Protein AF-A0A7X1IW11-F1 (afdb_monomer)

Secondary structure (DSSP, 8-state):
----EEEEEETTTTEEEEEETTEEEEEEEEEEEEE--EEEETTEEEE-TT---EEEEEEEE-

Mean predicted aligned error: 5.61 Å

Radius of gyration: 14.81 Å; Cα contacts (8 Å, |Δi|>4): 111; chains: 1; bounding box: 27×25×40 Å

Sequence (62 aa):
MISRIAIEYDSDAGTATVRIDNGSQQWDNAKLTVCDVTETRDGYLLPLKGQQRMLILTGVPT

pLDDT: mean 90.49, std 7.61, range [65.5, 98.19]

Foldseek 3Di:
DDWDWDWDADPVQCKIWIDIHPDIWIFHNKDWDWAFDFDQDPNDTHGDPDDDIDIDIDGHID

Structure (mmCIF, N/CA/C/O backbone):
data_AF-A0A7X1IW11-F1
#
_entry.id   AF-A0A7X1IW11-F1
#
loop_
_atom_site.group_PDB
_atom_site.id
_atom_site.type_symbol
_atom_site.label_atom_id
_atom_site.label_alt_id
_atom_site.label_comp_id
_atom_site.label_asym_id
_atom_site.label_entity_id
_atom_site.label_seq_id
_atom_site.pdbx_PDB_ins_code
_atom_site.Cartn_x
_atom_site.Cartn_y
_atom_site.Cartn_z
_atom_site.occupancy
_atom_site.B_iso_or_equiv
_atom_site.auth_seq_id
_atom_site.auth_comp_id
_atom_site.auth_asym_id
_atom_site.auth_atom_id
_atom_site.pdbx_PDB_model_num
ATOM 1 N N . MET A 1 1 ? -20.017 18.863 -1.756 1.00 74.50 1 MET A N 1
ATOM 2 C CA . MET A 1 1 ? -18.909 18.739 -2.727 1.00 74.50 1 MET A CA 1
ATOM 3 C C . MET A 1 1 ? -18.449 17.290 -2.689 1.00 74.50 1 MET A C 1
ATOM 5 O O . MET A 1 1 ? -18.343 16.766 -1.589 1.00 74.50 1 MET A O 1
ATOM 9 N N . ILE A 1 2 ? -18.303 16.619 -3.833 1.00 87.50 2 ILE A N 1
ATOM 10 C CA . ILE A 1 2 ? -17.831 15.225 -3.903 1.00 87.50 2 ILE A CA 1
ATOM 11 C C . ILE A 1 2 ? -16.383 15.274 -4.374 1.00 87.50 2 ILE A C 1
ATOM 13 O O . ILE A 1 2 ? -16.135 15.864 -5.423 1.00 87.50 2 ILE A O 1
ATOM 17 N N . SER A 1 3 ? -15.472 14.654 -3.629 1.00 83.75 3 SER A N 1
ATOM 18 C CA . SER A 1 3 ? -14.096 14.431 -4.079 1.00 83.75 3 SER A CA 1
ATOM 19 C C . SER A 1 3 ? -13.971 13.034 -4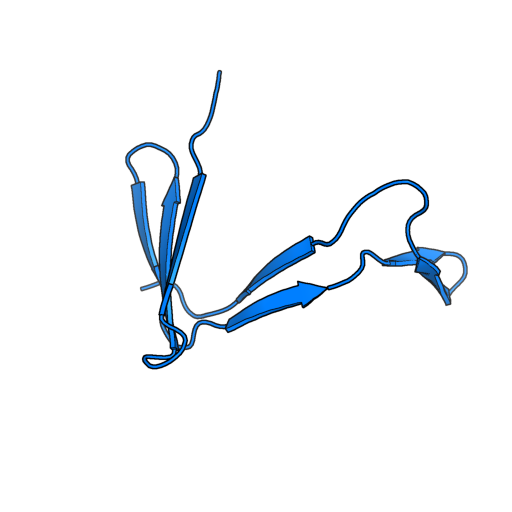.675 1.00 83.75 3 SER A C 1
ATOM 21 O O . SER A 1 3 ? -14.535 12.075 -4.140 1.00 83.75 3 SER A O 1
ATOM 23 N N . ARG A 1 4 ? -13.255 12.910 -5.793 1.00 91.06 4 ARG A N 1
ATOM 24 C CA . ARG A 1 4 ? -12.982 11.623 -6.446 1.00 91.06 4 ARG A CA 1
ATOM 25 C C . ARG A 1 4 ? -11.552 11.207 -6.152 1.00 91.06 4 ARG A C 1
ATOM 27 O O . ARG A 1 4 ? -10.623 11.910 -6.533 1.00 91.06 4 ARG A O 1
ATOM 34 N N . ILE A 1 5 ? -11.396 10.065 -5.489 1.00 92.88 5 ILE A N 1
ATOM 35 C CA . ILE A 1 5 ? -10.089 9.507 -5.138 1.00 92.88 5 ILE A CA 1
ATOM 36 C C . ILE A 1 5 ? -9.954 8.134 -5.794 1.00 92.88 5 ILE A C 1
ATOM 38 O O . ILE A 1 5 ? -10.851 7.301 -5.664 1.00 92.88 5 ILE A O 1
ATOM 42 N N . ALA A 1 6 ? -8.845 7.904 -6.492 1.00 94.25 6 ALA A N 1
ATOM 43 C CA . ALA A 1 6 ? -8.493 6.608 -7.065 1.00 94.25 6 ALA A CA 1
ATOM 44 C C . ALA A 1 6 ? -7.030 6.273 -6.757 1.00 94.25 6 ALA A C 1
ATOM 46 O O . ALA A 1 6 ? -6.171 7.154 -6.788 1.00 94.25 6 ALA A O 1
ATOM 47 N N . ILE A 1 7 ? -6.766 4.998 -6.473 1.00 95.44 7 ILE A N 1
ATOM 48 C CA . ILE A 1 7 ? -5.420 4.452 -6.293 1.00 95.44 7 ILE A CA 1
ATOM 49 C C . ILE A 1 7 ? -5.263 3.322 -7.305 1.00 95.44 7 ILE A C 1
ATOM 51 O O . ILE A 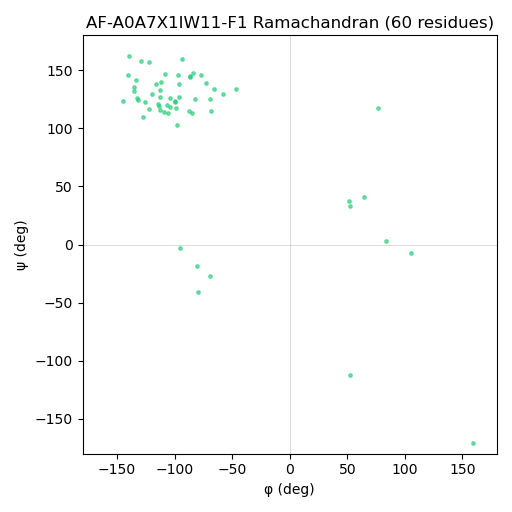1 7 ? -5.982 2.326 -7.234 1.00 95.44 7 ILE A O 1
ATOM 55 N N . GLU A 1 8 ? -4.331 3.480 -8.235 1.00 96.94 8 GLU A 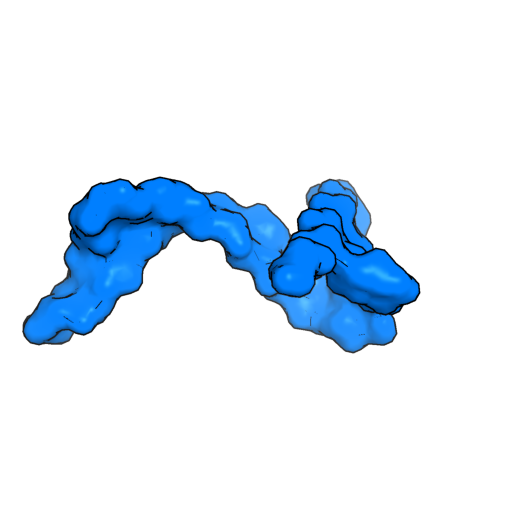N 1
ATOM 56 C CA . GLU A 1 8 ? -3.853 2.393 -9.090 1.00 96.94 8 GLU A CA 1
ATOM 57 C C . GLU A 1 8 ? -2.545 1.888 -8.495 1.00 96.94 8 GLU A C 1
ATOM 59 O O . GLU A 1 8 ? -1.601 2.661 -8.365 1.00 96.94 8 GLU A O 1
ATOM 64 N N . TYR A 1 9 ? -2.511 0.623 -8.076 1.00 97.19 9 TYR A N 1
ATOM 65 C CA . TYR A 1 9 ? -1.343 0.007 -7.452 1.00 97.19 9 TYR A CA 1
ATOM 66 C C . TYR A 1 9 ? -0.796 -1.097 -8.350 1.00 97.19 9 TYR A C 1
ATOM 68 O O . TYR A 1 9 ? -1.509 -2.056 -8.650 1.00 97.19 9 TYR A O 1
ATOM 76 N N . ASP A 1 10 ? 0.464 -0.956 -8.749 1.00 97.25 10 ASP A N 1
ATOM 77 C CA . ASP A 1 10 ? 1.230 -1.983 -9.442 1.00 97.25 10 ASP A CA 1
ATOM 78 C C . ASP A 1 10 ? 2.100 -2.709 -8.409 1.00 97.25 10 ASP A C 1
ATOM 80 O O . ASP A 1 10 ? 3.115 -2.185 -7.934 1.00 97.25 10 ASP A O 1
ATOM 84 N N . SER A 1 11 ? 1.667 -3.911 -8.023 1.00 95.56 11 SER A N 1
ATOM 85 C CA . SER A 1 11 ? 2.374 -4.732 -7.039 1.00 95.56 11 SER A CA 1
ATOM 86 C C . SER A 1 11 ? 3.701 -5.274 -7.550 1.00 95.56 11 SER A C 1
ATOM 88 O O . SER A 1 11 ? 4.594 -5.520 -6.741 1.00 95.56 11 SER A O 1
ATOM 90 N N . ASP A 1 12 ? 3.831 -5.458 -8.863 1.00 97.19 12 ASP A N 1
ATOM 91 C CA . ASP A 1 12 ? 5.022 -6.041 -9.473 1.00 97.19 12 ASP A CA 1
ATOM 92 C C . ASP A 1 12 ? 6.121 -4.981 -9.593 1.00 97.19 12 ASP A C 1
ATOM 94 O O . ASP A 1 12 ? 7.283 -5.245 -9.281 1.00 97.19 12 ASP A O 1
ATOM 98 N N . ALA A 1 13 ? 5.748 -3.755 -9.971 1.00 96.81 13 ALA A N 1
ATOM 99 C CA . ALA A 1 13 ? 6.659 -2.616 -10.026 1.00 96.81 13 ALA A CA 1
ATOM 100 C C . ALA A 1 13 ? 6.904 -1.964 -8.655 1.00 96.81 13 ALA A C 1
ATOM 102 O O . ALA A 1 13 ? 7.869 -1.218 -8.494 1.00 96.81 13 ALA A O 1
ATOM 103 N N . GLY A 1 14 ? 6.035 -2.201 -7.667 1.00 96.88 14 GLY A N 1
ATOM 104 C CA . GLY A 1 14 ? 6.097 -1.509 -6.381 1.00 96.88 14 GLY A CA 1
ATOM 105 C C . GLY A 1 14 ? 5.846 -0.007 -6.527 1.00 96.88 14 GLY A C 1
ATOM 106 O O . GLY A 1 14 ? 6.534 0.797 -5.898 1.00 96.88 14 GLY A O 1
ATOM 107 N N . THR A 1 15 ? 4.882 0.378 -7.367 1.00 98.19 15 THR A N 1
ATOM 108 C CA . THR A 1 15 ? 4.510 1.783 -7.602 1.00 98.19 15 THR A CA 1
ATOM 109 C C . THR A 1 15 ? 3.005 1.990 -7.464 1.00 98.19 15 THR A C 1
ATOM 111 O O . THR A 1 15 ? 2.220 1.044 -7.557 1.00 98.19 15 THR A O 1
ATOM 114 N N . ALA A 1 16 ? 2.582 3.227 -7.208 1.00 98.19 16 ALA A N 1
ATOM 115 C CA . ALA A 1 16 ? 1.172 3.588 -7.213 1.00 98.19 16 ALA A CA 1
ATOM 116 C C . ALA A 1 16 ? 0.936 4.962 -7.840 1.00 98.19 16 ALA A C 1
ATOM 118 O O . ALA A 1 16 ? 1.720 5.884 -7.640 1.00 98.19 16 ALA A O 1
ATOM 119 N N . THR A 1 17 ? -0.189 5.129 -8.526 1.00 97.88 17 THR A N 1
ATOM 120 C CA . THR A 1 17 ? -0.692 6.445 -8.924 1.00 97.88 17 THR A CA 1
ATOM 121 C C . THR A 1 17 ? -1.889 6.804 -8.053 1.00 97.88 17 THR A C 1
ATOM 123 O O . THR A 1 17 ? -2.912 6.114 -8.064 1.00 97.88 17 THR A O 1
ATOM 126 N N . VAL A 1 18 ? -1.784 7.908 -7.314 1.00 96.12 18 VAL A N 1
ATOM 127 C CA . VAL A 1 18 ? -2.882 8.477 -6.527 1.00 96.12 18 VAL A CA 1
ATOM 128 C C . VAL A 1 18 ? -3.497 9.625 -7.309 1.00 96.12 18 VAL A C 1
ATOM 130 O O . VAL A 1 18 ? -2.809 10.581 -7.666 1.00 96.12 18 VAL A O 1
ATOM 133 N N . ARG A 1 19 ? -4.805 9.552 -7.556 1.00 95.88 19 ARG A N 1
ATOM 134 C CA . ARG A 1 19 ? -5.571 10.629 -8.188 1.00 95.88 19 ARG A CA 1
ATOM 135 C C . ARG A 1 19 ? -6.545 11.220 -7.187 1.00 95.88 19 ARG A C 1
ATOM 137 O O . ARG A 1 19 ? -7.315 10.475 -6.585 1.00 95.88 19 ARG A O 1
ATOM 144 N N . ILE A 1 20 ? -6.504 12.539 -7.024 1.00 92.88 20 ILE A N 1
ATOM 145 C CA . ILE A 1 20 ? -7.439 13.307 -6.196 1.00 92.88 20 ILE A CA 1
ATOM 146 C C . ILE A 1 20 ? -7.995 14.423 -7.072 1.00 92.88 20 ILE A C 1
ATOM 148 O O . ILE A 1 20 ? -7.279 15.353 -7.443 1.00 92.88 20 ILE A O 1
ATOM 152 N N . ASP A 1 21 ? -9.273 14.309 -7.419 1.00 90.06 21 ASP A N 1
ATOM 153 C CA . ASP A 1 21 ? -9.960 15.184 -8.365 1.00 90.06 21 ASP A CA 1
ATOM 154 C C . ASP A 1 21 ? -9.198 15.285 -9.702 1.00 90.06 21 ASP A C 1
ATOM 156 O O . ASP A 1 21 ? -9.117 14.299 -10.433 1.00 90.06 21 ASP A O 1
ATOM 160 N N . ASN A 1 22 ? -8.632 16.453 -10.022 1.00 88.12 22 ASN A N 1
ATOM 161 C CA . ASN A 1 22 ? -7.854 16.673 -11.249 1.00 88.12 22 ASN A CA 1
ATOM 162 C C . ASN A 1 22 ? -6.338 16.494 -11.043 1.00 88.12 22 ASN A C 1
ATOM 164 O O . ASN A 1 22 ? -5.571 16.632 -11.995 1.00 88.12 22 ASN A O 1
ATOM 168 N N . GLY A 1 23 ? -5.896 16.239 -9.809 1.00 91.88 23 GLY A N 1
ATOM 169 C CA . GLY A 1 23 ? -4.501 15.987 -9.472 1.00 91.88 23 GLY A CA 1
ATOM 170 C C . GLY A 1 23 ? -4.141 14.513 -9.626 1.00 91.88 23 GLY A C 1
ATOM 171 O O . GLY A 1 23 ? -4.950 13.630 -9.339 1.00 91.88 23 GLY A O 1
ATOM 172 N N . SER A 1 24 ? -2.908 14.251 -10.047 1.00 94.81 24 SER A N 1
ATOM 173 C CA . SER A 1 24 ? -2.321 12.9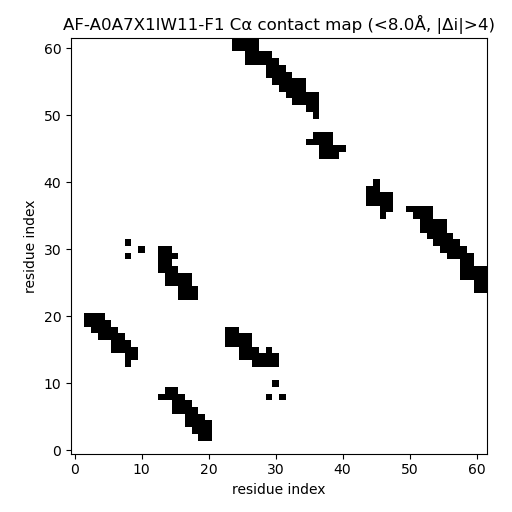14 -10.102 1.00 94.81 24 SER A CA 1
ATOM 174 C C . SER A 1 24 ? -0.904 12.975 -9.550 1.00 94.81 24 SER A C 1
ATOM 176 O O . SER A 1 24 ? -0.155 13.882 -9.907 1.00 94.81 24 SER A O 1
ATOM 178 N N . GLN A 1 25 ? -0.539 12.015 -8.706 1.00 96.31 25 GLN A N 1
ATOM 179 C CA . GLN A 1 25 ? 0.798 11.888 -8.135 1.00 96.31 25 GLN A CA 1
ATOM 180 C C . GLN A 1 25 ? 1.257 10.435 -8.192 1.00 96.31 25 GLN A C 1
ATOM 182 O O . GLN A 1 25 ? 0.516 9.531 -7.801 1.00 96.31 25 GLN A O 1
ATOM 187 N N . GLN A 1 26 ? 2.478 10.226 -8.671 1.00 97.38 26 GLN A N 1
ATOM 188 C CA . GLN A 1 26 ? 3.125 8.921 -8.674 1.00 97.38 26 GLN A CA 1
ATOM 189 C C . GLN A 1 26 ? 3.831 8.704 -7.333 1.00 97.38 26 GLN A C 1
ATOM 191 O O . GLN A 1 26 ? 4.310 9.645 -6.701 1.00 97.38 26 GLN A O 1
ATOM 196 N N . TRP A 1 27 ? 3.817 7.465 -6.866 1.00 97.81 27 TRP A N 1
ATOM 197 C CA . TRP A 1 27 ? 4.455 7.024 -5.640 1.00 97.81 27 TRP A CA 1
ATOM 198 C C . TRP A 1 27 ? 5.368 5.851 -5.972 1.00 97.81 27 TRP A C 1
ATOM 200 O O . TRP A 1 27 ? 4.902 4.823 -6.470 1.00 97.81 27 TRP A O 1
ATOM 210 N N . ASP A 1 28 ? 6.645 5.997 -5.643 1.00 97.75 28 ASP A N 1
ATOM 211 C CA . ASP A 1 28 ? 7.645 4.940 -5.747 1.00 97.75 28 ASP A CA 1
ATOM 212 C C . ASP A 1 28 ? 7.781 4.189 -4.421 1.00 97.75 28 AS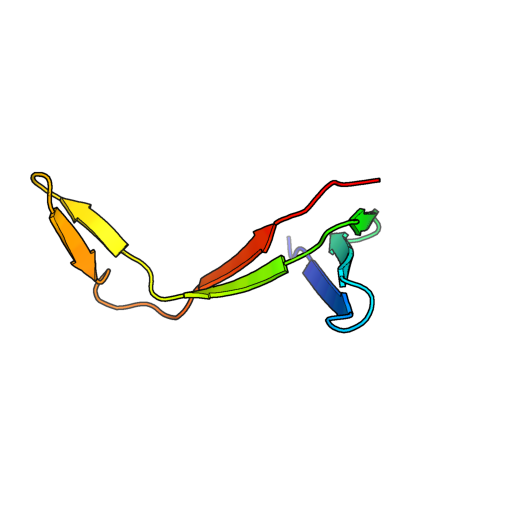P A C 1
ATOM 214 O O . ASP A 1 28 ? 7.424 4.693 -3.348 1.00 97.75 28 ASP A O 1
ATOM 218 N N . ASN A 1 29 ? 8.324 2.969 -4.480 1.00 97.31 29 ASN A N 1
ATOM 219 C CA . ASN A 1 29 ? 8.431 2.063 -3.330 1.00 97.31 29 ASN A CA 1
ATOM 220 C C . ASN A 1 29 ? 7.083 1.884 -2.607 1.00 97.31 29 ASN A C 1
ATOM 222 O O . ASN A 1 29 ? 7.014 1.825 -1.374 1.00 97.31 29 ASN A O 1
ATOM 226 N N . ALA A 1 30 ? 6.007 1.845 -3.390 1.00 97.44 30 ALA A N 1
ATOM 227 C CA . ALA A 1 30 ? 4.645 1.827 -2.911 1.00 97.44 30 ALA A CA 1
ATOM 228 C C . ALA A 1 30 ? 4.279 0.472 -2.296 1.00 97.44 30 ALA A C 1
ATOM 230 O O . ALA A 1 30 ? 4.590 -0.599 -2.829 1.00 97.44 30 ALA A O 1
ATOM 231 N N . LYS A 1 31 ? 3.549 0.520 -1.182 1.00 96.75 31 LYS A N 1
ATOM 232 C CA . LYS A 1 31 ? 2.949 -0.645 -0.527 1.00 96.75 31 LYS A CA 1
ATOM 233 C C . LYS A 1 31 ? 1.497 -0.356 -0.199 1.00 96.75 31 LYS A C 1
ATOM 235 O O . LYS A 1 31 ? 1.204 0.596 0.523 1.00 96.75 31 LYS A O 1
ATOM 240 N N . LEU A 1 32 ? 0.602 -1.210 -0.687 1.00 94.94 32 LEU A N 1
ATOM 241 C CA . LEU A 1 32 ? -0.823 -1.136 -0.394 1.00 94.94 32 LEU A CA 1
ATOM 242 C C . LEU A 1 32 ? -1.208 -2.246 0.589 1.00 94.94 32 LEU A C 1
ATOM 244 O O . LEU A 1 32 ? -1.132 -3.429 0.271 1.00 94.94 32 LEU A O 1
ATOM 248 N N . THR A 1 33 ? -1.602 -1.864 1.801 1.00 93.06 33 THR A N 1
ATOM 249 C CA . THR A 1 33 ? -1.928 -2.795 2.888 1.00 93.06 33 THR A CA 1
ATOM 250 C C . THR A 1 33 ? -3.410 -2.736 3.214 1.00 93.06 33 THR A C 1
ATOM 252 O O . THR A 1 33 ? -3.954 -1.652 3.407 1.00 93.06 33 THR A O 1
ATOM 255 N N . VAL A 1 34 ? -4.049 -3.900 3.331 1.00 88.62 34 VAL A N 1
ATOM 256 C CA . VAL A 1 34 ? -5.390 -4.022 3.912 1.00 88.62 34 VAL A CA 1
ATOM 257 C C . VAL A 1 34 ? -5.243 -4.498 5.353 1.00 88.62 34 VAL A C 1
ATOM 259 O O . VAL A 1 34 ? -4.653 -5.552 5.582 1.00 88.62 34 VAL A O 1
ATOM 262 N N . CYS A 1 35 ? -5.760 -3.748 6.323 1.00 85.19 35 CYS A N 1
ATOM 263 C CA . CYS A 1 35 ? -5.654 -4.100 7.740 1.00 85.19 35 CYS A CA 1
ATOM 264 C C . CYS 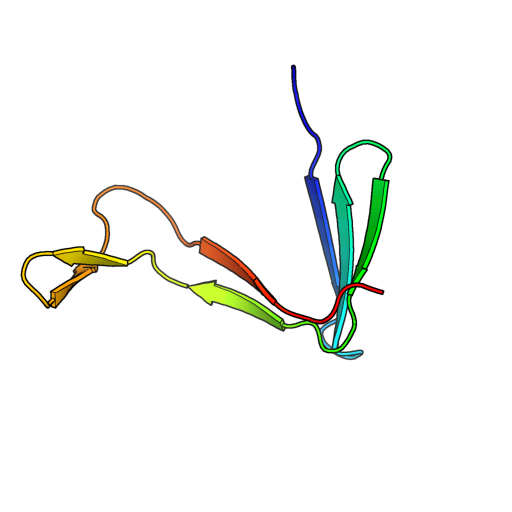A 1 35 ? -6.939 -3.817 8.521 1.00 85.19 35 CYS A C 1
ATOM 266 O O . CYS A 1 35 ? -7.808 -3.063 8.080 1.00 85.19 35 CYS A O 1
ATOM 268 N N . ASP A 1 36 ? -7.058 -4.434 9.693 1.00 85.06 36 ASP A N 1
ATOM 269 C CA . ASP A 1 36 ? -8.128 -4.123 10.636 1.00 85.06 36 ASP A CA 1
ATOM 270 C C . ASP A 1 36 ? -7.830 -2.821 11.386 1.00 85.06 36 ASP A C 1
ATOM 272 O O . ASP A 1 36 ? -6.677 -2.495 11.680 1.00 85.06 36 ASP A O 1
ATOM 276 N N . VAL A 1 37 ? -8.886 -2.070 11.701 1.00 83.50 37 VAL A N 1
ATOM 277 C CA . VAL A 1 37 ? -8.771 -0.835 12.482 1.00 83.50 37 VAL A CA 1
ATOM 278 C C . VAL A 1 37 ? -8.717 -1.175 13.957 1.00 83.50 37 VAL A C 1
ATOM 280 O O . VAL A 1 37 ? -9.625 -1.810 14.497 1.00 83.50 37 VAL A O 1
ATOM 283 N N . THR A 1 38 ? -7.671 -0.699 14.618 1.00 84.81 38 THR A N 1
ATOM 284 C CA . THR A 1 38 ? -7.533 -0.789 16.068 1.00 84.81 38 THR A CA 1
ATOM 285 C C . THR A 1 38 ? -7.525 0.600 16.684 1.00 84.81 38 THR A C 1
ATOM 287 O O . THR A 1 38 ? -6.856 1.497 16.172 1.00 84.81 38 THR A O 1
ATOM 290 N N . GLU A 1 39 ? -8.218 0.768 17.803 1.00 85.00 39 GLU A N 1
ATOM 291 C CA . GLU A 1 39 ? -8.063 1.924 18.682 1.00 85.00 39 GLU A CA 1
ATOM 292 C C . GLU A 1 39 ? -7.117 1.589 19.836 1.00 85.00 39 GLU A C 1
ATOM 294 O O . GLU A 1 39 ? -7.108 0.464 20.340 1.00 85.00 39 GLU A O 1
ATOM 299 N N . THR A 1 40 ? -6.337 2.576 20.278 1.00 89.81 40 THR A N 1
ATOM 300 C CA . THR A 1 40 ? -5.594 2.465 21.535 1.00 89.81 40 THR A CA 1
ATOM 301 C C . THR A 1 40 ? -6.493 2.934 22.670 1.00 89.81 40 THR A C 1
ATOM 303 O O . THR A 1 40 ? -6.832 4.116 22.739 1.00 89.81 40 THR A O 1
ATOM 306 N N . ARG A 1 41 ? -6.848 2.030 23.584 1.00 90.19 41 ARG A N 1
ATOM 307 C CA . ARG A 1 41 ? -7.621 2.347 24.790 1.00 90.19 41 ARG A CA 1
ATOM 308 C C . ARG A 1 41 ? -6.971 1.709 26.006 1.00 90.19 41 ARG A C 1
ATOM 310 O O . ARG A 1 41 ? -6.697 0.513 26.002 1.00 90.19 41 ARG A O 1
ATOM 317 N N . ASP A 1 42 ? -6.693 2.520 27.023 1.00 92.62 42 ASP A N 1
ATOM 318 C CA . ASP A 1 42 ? -6.068 2.088 28.282 1.00 92.62 42 ASP A CA 1
ATOM 319 C C . ASP A 1 42 ? -4.760 1.287 28.098 1.00 92.62 42 ASP A C 1
ATOM 321 O 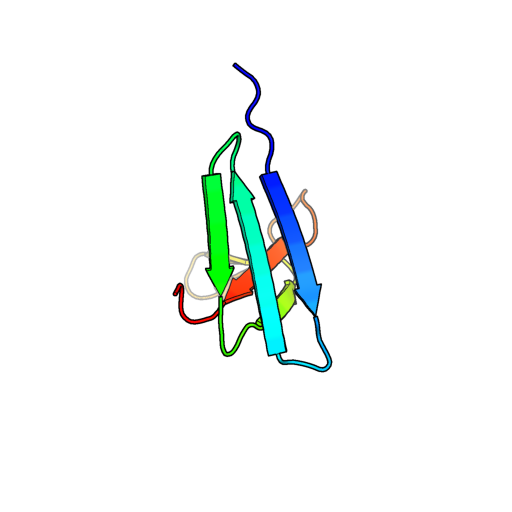O . ASP A 1 42 ? -4.460 0.374 28.861 1.00 92.62 42 ASP A O 1
ATOM 325 N N . GLY A 1 43 ? -3.977 1.607 27.059 1.00 92.81 43 GLY A N 1
ATOM 326 C CA . GLY A 1 43 ? -2.720 0.916 26.740 1.00 92.81 43 GLY A CA 1
ATOM 327 C C . GLY A 1 43 ? -2.867 -0.375 25.924 1.00 92.81 43 GLY A C 1
AT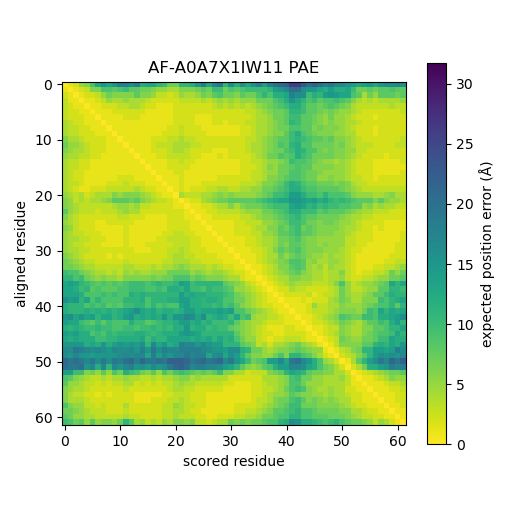OM 328 O O . GLY A 1 43 ? -1.859 -1.010 25.621 1.00 92.81 43 GLY A O 1
ATOM 329 N N . TYR A 1 44 ? -4.084 -0.745 25.521 1.00 89.38 44 TYR A N 1
ATOM 330 C CA . TYR A 1 44 ? -4.359 -1.906 24.675 1.00 89.38 44 TYR A CA 1
ATOM 331 C C . TYR A 1 44 ? -4.774 -1.488 23.266 1.00 89.38 44 TYR A C 1
ATOM 333 O O . TYR A 1 44 ? -5.465 -0.485 23.090 1.00 89.38 44 TYR A O 1
ATOM 341 N N . LEU A 1 45 ? -4.399 -2.297 22.272 1.00 87.81 45 LEU A N 1
ATOM 342 C CA . LEU A 1 45 ? -4.961 -2.222 20.925 1.00 87.81 45 LEU A CA 1
ATOM 343 C C . LEU A 1 45 ? -6.247 -3.045 20.888 1.00 87.81 45 LEU A C 1
ATOM 345 O O . LEU A 1 45 ? -6.214 -4.268 21.033 1.00 87.81 45 LEU A O 1
ATOM 349 N N . LEU A 1 46 ? -7.381 -2.375 20.716 1.00 86.12 46 LEU A N 1
ATOM 350 C CA . LEU A 1 46 ? -8.696 -3.003 20.650 1.00 86.12 46 LEU A CA 1
ATOM 351 C C . LEU A 1 46 ? -9.266 -2.864 19.235 1.00 86.12 46 LEU A C 1
ATOM 353 O O . LEU A 1 46 ? -9.136 -1.792 18.645 1.00 86.12 46 LEU A O 1
ATOM 357 N N . PRO A 1 47 ? -9.925 -3.896 18.680 1.00 81.94 47 PRO A N 1
ATOM 358 C CA . PRO A 1 47 ? -10.641 -3.757 17.417 1.00 81.94 47 PRO A CA 1
ATOM 359 C C . PRO A 1 47 ? -11.710 -2.665 17.521 1.00 81.94 47 PRO A C 1
ATOM 361 O O . PRO A 1 47 ? -12.535 -2.689 18.442 1.00 81.94 47 PRO A O 1
ATOM 364 N N . LEU A 1 48 ? -11.726 -1.732 16.568 1.00 81.88 48 LEU A N 1
ATOM 365 C CA . LEU A 1 48 ? -12.744 -0.689 16.520 1.00 81.88 48 LEU A CA 1
ATOM 366 C C . LEU A 1 48 ? -14.100 -1.331 16.180 1.00 81.88 48 LEU A C 1
ATOM 368 O O . LEU A 1 48 ? -14.294 -1.900 15.104 1.00 81.88 48 LEU A O 1
ATOM 372 N N . LYS A 1 49 ? -15.056 -1.288 17.113 1.00 73.25 49 LYS A N 1
ATOM 373 C CA . LYS A 1 49 ? -16.372 -1.907 16.897 1.00 73.25 49 LYS A CA 1
ATOM 374 C C . LYS A 1 49 ? -17.164 -1.133 15.838 1.00 73.25 49 LYS A C 1
ATOM 376 O O . LYS A 1 49 ? -17.434 0.048 16.013 1.00 73.25 49 LYS A O 1
ATOM 381 N N . GLY A 1 50 ? -17.622 -1.828 14.794 1.00 72.88 50 GLY A N 1
ATOM 382 C CA . GLY A 1 50 ? -18.628 -1.316 13.851 1.00 72.88 50 GLY A CA 1
ATOM 383 C C . GLY A 1 50 ? -18.135 -0.877 12.463 1.00 72.88 50 GLY A C 1
ATOM 384 O O . GLY A 1 50 ? -18.982 -0.643 11.607 1.00 72.88 50 GLY A O 1
ATOM 385 N N . GLN A 1 51 ? -16.829 -0.823 12.181 1.00 65.50 51 GLN A N 1
ATOM 386 C CA . GLN A 1 51 ? -16.275 -0.583 10.830 1.00 65.50 51 GLN A CA 1
ATOM 387 C C . GLN A 1 51 ? -14.980 -1.395 10.641 1.00 65.50 51 GLN A C 1
ATOM 389 O O . GLN A 1 51 ? -14.188 -1.497 11.568 1.00 65.50 51 GLN A O 1
ATOM 394 N N . GLN A 1 52 ? -14.879 -2.251 9.615 1.00 69.75 52 GLN A N 1
ATOM 395 C CA . GLN A 1 52 ? -14.488 -2.055 8.200 1.00 69.75 52 GLN A CA 1
ATOM 396 C C . GLN A 1 52 ? -12.973 -1.893 7.989 1.00 69.75 52 GLN A C 1
ATOM 398 O O . GLN A 1 52 ? -12.358 -0.957 8.480 1.00 69.75 52 GLN A O 1
ATOM 403 N N . ARG A 1 53 ? -12.404 -2.849 7.235 1.00 78.38 53 ARG A N 1
ATOM 404 C CA . ARG A 1 53 ? -10.992 -2.921 6.831 1.00 78.38 53 ARG A CA 1
ATOM 405 C C . ARG A 1 53 ? -10.493 -1.572 6.302 1.00 78.38 53 ARG A C 1
ATOM 407 O O . ARG A 1 53 ? -11.145 -0.966 5.455 1.00 78.38 53 ARG A O 1
ATOM 414 N N . MET A 1 54 ? -9.317 -1.151 6.751 1.00 85.12 54 MET A N 1
ATOM 415 C CA . MET A 1 54 ? -8.578 -0.021 6.196 1.00 85.12 54 MET A CA 1
ATOM 416 C C . MET A 1 54 ? -7.748 -0.454 4.996 1.00 85.12 54 MET A C 1
ATOM 418 O O . MET A 1 54 ? -7.226 -1.566 4.961 1.00 85.12 54 MET A O 1
ATOM 422 N N . LEU A 1 55 ? -7.597 0.466 4.048 1.00 89.56 55 LEU A N 1
ATOM 423 C CA . LEU A 1 55 ? -6.631 0.392 2.963 1.00 89.56 55 LEU A CA 1
ATOM 424 C C . LEU A 1 55 ? -5.593 1.498 3.190 1.00 89.56 55 LEU A C 1
ATOM 426 O O . LEU A 1 55 ? -5.941 2.677 3.173 1.00 89.56 55 LEU A O 1
ATOM 430 N N . ILE A 1 56 ? -4.340 1.125 3.430 1.00 92.00 56 ILE A N 1
ATOM 431 C CA . ILE A 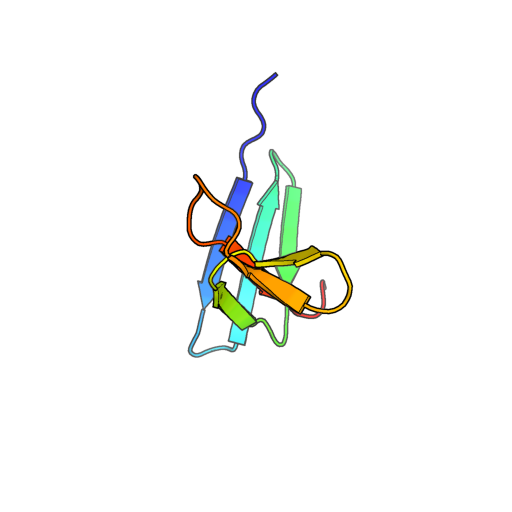1 56 ? -3.234 2.047 3.703 1.00 92.00 56 ILE A CA 1
ATOM 432 C C . ILE A 1 56 ? -2.242 1.966 2.547 1.00 92.00 56 ILE A C 1
ATOM 434 O O . ILE A 1 56 ? -1.663 0.908 2.305 1.00 92.00 56 ILE A O 1
ATOM 438 N N . LEU A 1 57 ? -2.028 3.089 1.862 1.00 94.88 57 LEU A N 1
ATOM 439 C CA . LEU A 1 57 ? -0.936 3.258 0.908 1.00 94.88 57 LEU A CA 1
ATOM 440 C C . LEU A 1 57 ? 0.238 3.952 1.605 1.00 94.88 57 LEU A C 1
ATOM 442 O O . LEU A 1 57 ? 0.073 5.024 2.187 1.00 94.88 57 LEU A O 1
ATOM 446 N N . THR A 1 58 ? 1.423 3.357 1.525 1.00 96.00 58 THR A N 1
ATOM 447 C CA . THR A 1 58 ? 2.691 3.990 1.909 1.00 96.00 58 THR A CA 1
ATOM 448 C C . THR A 1 58 ? 3.648 3.993 0.723 1.00 96.00 58 THR A C 1
ATOM 450 O O . THR A 1 58 ? 3.489 3.193 -0.195 1.00 96.00 58 THR A O 1
ATOM 453 N N . GLY A 1 59 ? 4.620 4.902 0.717 1.00 95.50 59 GLY A N 1
ATOM 454 C CA . GLY A 1 59 ? 5.599 5.048 -0.361 1.00 95.50 59 GLY A CA 1
ATOM 455 C C . GLY A 1 59 ? 6.230 6.438 -0.351 1.00 95.50 59 GLY A C 1
ATOM 456 O O . GLY A 1 59 ? 6.035 7.204 0.596 1.00 95.50 59 GLY A O 1
ATOM 457 N N . VAL A 1 60 ? 6.987 6.751 -1.400 1.00 96.94 60 VAL A N 1
ATOM 458 C CA . VAL A 1 60 ? 7.610 8.062 -1.603 1.00 96.94 60 VAL A CA 1
ATOM 459 C C . VAL A 1 60 ? 6.898 8.769 -2.757 1.00 96.94 60 VAL A C 1
ATOM 461 O O . VAL A 1 60 ? 6.988 8.286 -3.884 1.00 96.94 60 VAL A O 1
ATOM 464 N N . PRO A 1 61 ? 6.194 9.886 -2.510 1.00 94.88 61 PRO A N 1
ATOM 465 C CA . PRO A 1 61 ? 5.611 10.678 -3.584 1.00 94.88 61 PRO A CA 1
ATOM 466 C C . PRO A 1 61 ? 6.709 11.310 -4.449 1.00 94.88 61 PRO A C 1
ATOM 468 O O . PRO A 1 61 ? 7.651 11.900 -3.913 1.00 94.88 61 PRO A O 1
ATOM 471 N N . THR A 1 62 ? 6.558 11.217 -5.768 1.00 91.12 62 THR A N 1
ATOM 472 C CA . THR A 1 62 ? 7.467 11.786 -6.779 1.00 91.12 62 THR A CA 1
ATOM 473 C C . THR A 1 62 ? 6.800 12.875 -7.599 1.00 91.12 62 THR A C 1
ATOM 475 O O . THR A 1 62 ? 5.584 12.728 -7.877 1.00 91.12 62 THR A O 1
#

Nearest PDB structures (foldseek):
  5jk2-assembly10_C  TM=6.278E-01  e=9.427E+00  Treponema pallidum subsp. pallidum str. Nichols

Solvent-accessible surface area (backbone atoms only — not comparable to full-atom values): 3841 Å² total; per-residue (Å²): 139,87,84,50,74,49,77,51,74,42,81,88,78,23,28,29,41,43,32,52,68,93,45,75,42,44,22,43,74,30,44,82,43,78,43,80,46,62,42,82,54,98,91,38,82,38,74,45,86,93,58,74,73,41,77,46,78,48,60,45,81,99